Protein AF-A0A2N2G9S3-F1 (afdb_monomer)

Nearest PDB structures (foldseek):
  8fsr-assembly1_A  TM=6.087E-01  e=3.927E+00  Escherichia coli

Secondary structure (DSSP, 8-state):
-PPPP-----STTTTT-GGGG--HHHHHHHHHTT-HHHHHHHHHTTEEEETTEEEETTT-PPP-S-TTEEEETTEEEETTGGG--HHHHS--TTSSTTSTTHHHHHHH--

pLDDT: mean 87.17, std 10.55, range [46.16, 98.0]

Solvent-accessible surface area (backbone atoms only — not comparable to full-atom values): 6747 Å² total; per-residue (Å²): 134,83,80,82,68,67,80,82,36,75,41,64,60,54,40,74,28,64,72,83,64,50,48,71,71,41,55,53,48,34,59,74,71,65,39,53,75,58,54,50,56,56,57,78,49,42,68,40,79,62,87,93,42,57,21,20,71,85,77,66,46,61,74,84,49,27,91,49,57,45,80,54,95,93,30,37,45,54,81,50,64,94,74,46,36,61,73,66,67,70,57,54,59,28,73,44,86,58,30,90,46,20,66,58,48,60,65,67,74,106

Mean predicted aligned error: 5.81 Å

Foldseek 3Di:
DDDFDDDPLQCQVQFLQCVVVFDPVLVVVCVVVVVVVSVVVVVVQCWDDDDPATARPVPRHGRRGHPQWDDDPNGIDGVCVVSDGPVVVVDGALPDPSHPCVVVVVVVVD

Radius of gyration: 15.59 Å; Cα contacts (8 Å, |Δi|>4): 117; chains: 1; bounding box: 36×32×46 Å

Sequence (110 aa):
MEKPLSCLQCGKCCFVDFTAYAQQEDYDRWRAEKRHDILDMIEHRHLTWAGDRLISADTGETPRECPFLYNSENKWLCSIYGTRPAVCREYCPGSSELCPQFMIKRRVGT

Structure (mmCIF, N/CA/C/O backbone):
data_AF-A0A2N2G9S3-F1
#
_entry.id   AF-A0A2N2G9S3-F1
#
loop_
_atom_site.group_PDB
_atom_site.id
_atom_site.type_symbol
_atom_site.label_atom_id
_atom_site.label_alt_id
_atom_site.label_comp_id
_atom_site.label_asym_id
_atom_site.label_entity_id
_atom_site.label_seq_id
_atom_site.pdbx_PDB_ins_code
_atom_site.Cartn_x
_atom_site.Cartn_y
_atom_site.Cartn_z
_atom_site.occupancy
_atom_site.B_iso_or_equiv
_atom_site.auth_seq_id
_atom_site.auth_comp_id
_atom_site.auth_asym_id
_atom_site.auth_atom_id
_atom_site.pdbx_PDB_model_num
ATOM 1 N N . MET A 1 1 ? -13.614 -1.962 29.532 1.00 47.62 1 MET A N 1
ATOM 2 C CA . MET A 1 1 ? -13.352 -2.480 28.174 1.00 47.62 1 MET A CA 1
ATOM 3 C C . MET A 1 1 ? -12.772 -1.340 27.365 1.00 47.62 1 MET A C 1
ATOM 5 O O . MET A 1 1 ? -13.452 -0.338 27.176 1.00 47.62 1 MET A O 1
ATOM 9 N N . GLU A 1 2 ? -11.493 -1.427 27.022 1.00 62.84 2 GLU A N 1
ATOM 10 C CA . GLU A 1 2 ? -10.791 -0.361 26.307 1.00 62.84 2 GLU A CA 1
ATOM 11 C C . GLU A 1 2 ? -11.215 -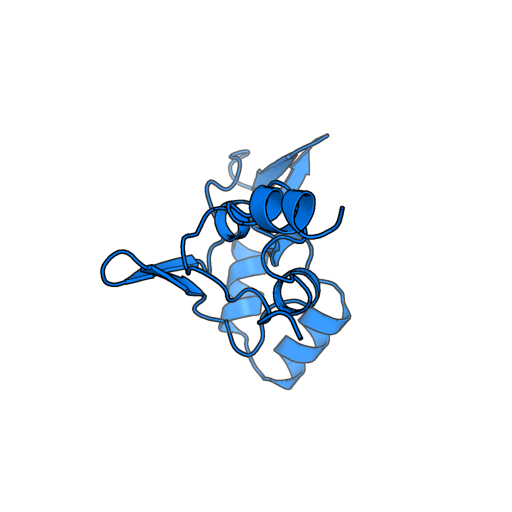0.332 24.841 1.00 62.84 2 GLU A C 1
ATOM 13 O O . GLU A 1 2 ? -11.423 -1.373 24.216 1.00 6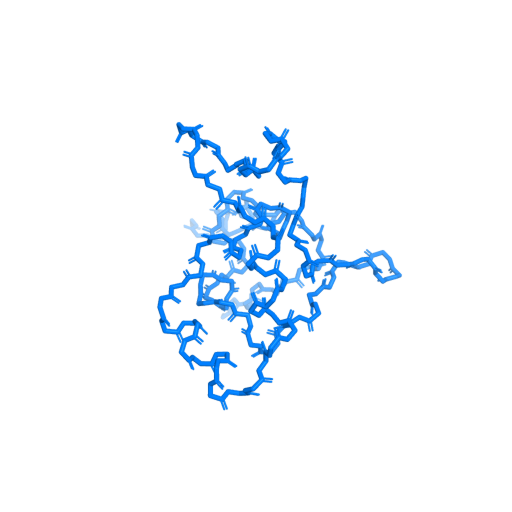2.84 2 GLU A O 1
ATOM 18 N N . LYS A 1 3 ? -11.383 0.873 24.294 1.00 73.88 3 LYS A N 1
ATOM 19 C CA . LYS A 1 3 ? -11.754 1.052 22.891 1.00 73.88 3 LYS A CA 1
ATOM 20 C C . LYS A 1 3 ? -10.545 0.701 22.011 1.00 73.88 3 LYS A C 1
ATOM 22 O O . LYS A 1 3 ? -9.468 1.247 22.255 1.00 73.88 3 LYS A O 1
ATOM 27 N N . PRO A 1 4 ? -10.697 -0.153 20.983 1.00 81.31 4 PRO A N 1
ATOM 28 C CA . PRO A 1 4 ? -9.592 -0.473 20.088 1.00 81.31 4 PRO A CA 1
ATOM 29 C C . PRO A 1 4 ? -9.109 0.786 19.358 1.00 81.31 4 PRO A C 1
ATOM 31 O O . PRO A 1 4 ? -9.916 1.600 18.896 1.00 81.31 4 PRO A O 1
ATOM 34 N N . LEU A 1 5 ? -7.786 0.942 19.257 1.00 90.12 5 LEU A N 1
ATOM 35 C CA . LEU A 1 5 ? -7.163 2.023 18.494 1.00 90.12 5 LEU A CA 1
ATOM 36 C C . LEU A 1 5 ? -7.516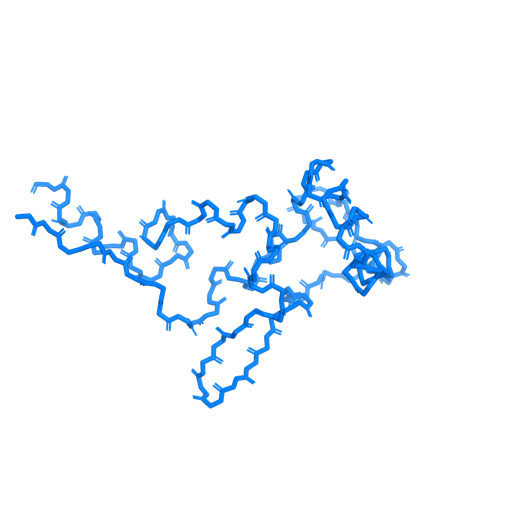 1.877 17.008 1.00 90.12 5 LEU A C 1
ATOM 38 O O . LEU A 1 5 ? -7.422 0.786 16.444 1.00 90.12 5 LEU A O 1
ATOM 42 N N . SER A 1 6 ? -7.884 2.980 16.360 1.00 92.62 6 SER A N 1
ATOM 43 C CA . SER A 1 6 ? -8.172 3.028 14.924 1.00 92.62 6 SER A CA 1
ATOM 44 C C . SER A 1 6 ? -7.027 3.683 14.150 1.00 92.62 6 SER A C 1
ATOM 46 O O . SER A 1 6 ? -6.219 4.431 14.700 1.00 92.62 6 SER A O 1
ATOM 48 N N . CYS A 1 7 ? -6.912 3.384 12.854 1.00 92.75 7 CYS A N 1
ATOM 49 C CA . CYS A 1 7 ? -5.915 4.033 12.004 1.00 92.75 7 CYS A CA 1
ATOM 50 C C . CYS A 1 7 ? -6.220 5.535 11.883 1.00 92.75 7 CYS A C 1
ATOM 52 O O . CYS A 1 7 ? -7.320 5.910 11.490 1.00 92.75 7 CYS A O 1
ATOM 54 N N . LEU A 1 8 ? -5.229 6.388 12.163 1.00 94.50 8 LEU A N 1
ATOM 55 C CA . LEU A 1 8 ? -5.359 7.848 12.039 1.00 94.50 8 LEU A CA 1
ATOM 56 C C . LEU A 1 8 ? -5.206 8.358 10.599 1.00 94.50 8 LEU A C 1
ATOM 58 O O . LEU A 1 8 ? -5.294 9.559 10.376 1.00 94.50 8 LEU A O 1
ATOM 62 N N . GLN A 1 9 ? -4.903 7.476 9.637 1.00 94.88 9 GLN A N 1
ATOM 63 C CA . GLN A 1 9 ? -4.638 7.847 8.239 1.00 94.88 9 GLN A CA 1
ATOM 64 C C . GLN A 1 9 ? -3.503 8.888 8.116 1.00 94.88 9 GLN A C 1
ATOM 66 O O . GLN A 1 9 ? -3.508 9.749 7.245 1.00 94.88 9 GLN A 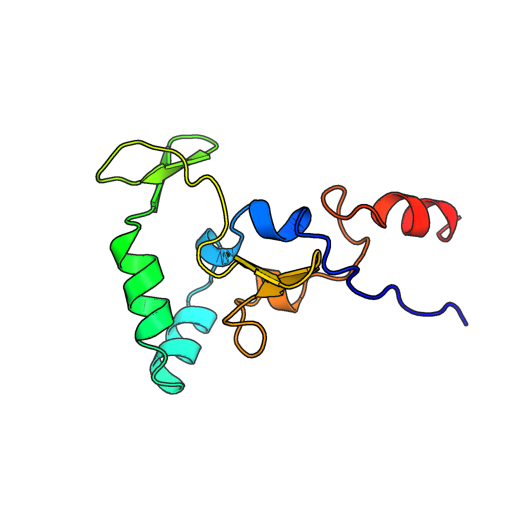O 1
ATOM 71 N N . CYS A 1 10 ? -2.510 8.808 9.010 1.00 94.31 10 CYS A N 1
ATOM 72 C CA . CYS A 1 10 ? -1.391 9.755 9.088 1.00 94.31 10 CYS A CA 1
ATOM 73 C C . CYS A 1 10 ? -0.227 9.452 8.127 1.00 94.31 10 CYS A C 1
ATOM 75 O O . CYS A 1 10 ? 0.735 10.211 8.086 1.00 94.31 10 CYS A O 1
ATOM 77 N N . GLY A 1 11 ? -0.265 8.323 7.413 1.00 91.75 11 GLY A N 1
ATOM 78 C CA . GLY A 1 11 ? 0.741 7.929 6.418 1.00 91.75 11 GLY A CA 1
ATOM 79 C C . GLY A 1 11 ? 2.049 7.364 6.981 1.00 91.75 11 GLY A C 1
ATOM 80 O O . GLY A 1 11 ? 2.654 6.528 6.325 1.00 91.75 11 GLY A O 1
ATOM 81 N N . LYS A 1 12 ? 2.454 7.726 8.209 1.00 91.50 12 LYS A N 1
ATOM 82 C CA . LYS A 1 12 ? 3.772 7.390 8.798 1.00 91.50 12 LYS A CA 1
ATOM 83 C C . LYS A 1 12 ? 4.209 5.930 8.633 1.00 91.50 12 LYS A C 1
ATOM 85 O O . LYS A 1 12 ? 5.296 5.681 8.131 1.00 91.50 12 LYS A O 1
ATOM 90 N N . CYS A 1 13 ? 3.368 4.969 9.016 1.00 91.06 13 CYS A N 1
ATOM 91 C CA . CYS A 1 13 ? 3.695 3.550 8.862 1.00 91.06 13 CYS A CA 1
ATOM 92 C C . CYS A 1 13 ? 3.568 3.043 7.414 1.00 91.06 13 CYS A C 1
ATOM 94 O O . CYS A 1 13 ? 4.191 2.047 7.074 1.00 91.06 13 CYS A O 1
ATOM 96 N N . CYS A 1 14 ? 2.800 3.716 6.554 1.00 90.81 14 CYS A N 1
ATOM 97 C CA . CYS A 1 14 ? 2.629 3.336 5.152 1.00 90.81 14 CYS A CA 1
ATOM 98 C C . CYS A 1 14 ? 3.784 3.812 4.255 1.00 90.81 14 CYS A C 1
ATOM 100 O O . CYS A 1 14 ? 3.989 3.228 3.196 1.00 90.81 14 CYS A O 1
ATOM 102 N N . PHE A 1 15 ? 4.546 4.837 4.660 1.00 88.69 15 PHE A N 1
ATOM 103 C CA . PHE A 1 15 ? 5.705 5.333 3.901 1.00 88.69 15 PHE A CA 1
ATOM 104 C C . PHE A 1 15 ? 6.850 4.320 3.791 1.00 88.69 15 PHE A C 1
ATOM 106 O O . PHE A 1 15 ? 7.611 4.384 2.837 1.00 88.69 15 PHE A O 1
ATOM 113 N N . VAL A 1 16 ? 6.935 3.359 4.718 1.00 82.38 16 VAL A N 1
ATOM 114 C CA . VAL A 1 16 ? 7.987 2.321 4.766 1.00 82.38 16 VAL A CA 1
ATOM 115 C C . VAL A 1 16 ? 7.892 1.318 3.602 1.00 82.38 16 VAL A C 1
ATOM 117 O O . VAL A 1 16 ? 8.745 0.456 3.454 1.00 82.38 16 VAL A O 1
ATOM 120 N N . ASP A 1 17 ? 6.870 1.437 2.753 1.00 81.38 17 ASP A N 1
ATOM 121 C CA . ASP A 1 17 ? 6.644 0.564 1.605 1.00 81.38 17 ASP A CA 1
ATOM 122 C C . ASP A 1 17 ? 6.642 -0.929 1.955 1.00 81.38 17 ASP A C 1
ATOM 124 O O . ASP A 1 17 ? 7.371 -1.757 1.409 1.00 81.38 17 ASP A O 1
ATOM 128 N N . PHE A 1 18 ? 5.727 -1.298 2.849 1.00 81.12 18 PHE A N 1
ATOM 129 C CA . PHE A 1 18 ? 5.508 -2.697 3.196 1.00 81.12 18 PHE A CA 1
ATOM 130 C C . PHE A 1 18 ? 5.052 -3.573 2.019 1.00 81.12 18 PHE A C 1
ATOM 132 O O . PHE A 1 18 ? 4.998 -4.791 2.168 1.00 81.12 18 PHE A O 1
ATOM 139 N N . THR A 1 19 ? 4.741 -3.003 0.847 1.00 80.88 19 THR A N 1
ATOM 140 C CA . THR A 1 19 ? 4.408 -3.821 -0.327 1.00 80.88 19 THR A CA 1
ATOM 141 C C . THR A 1 19 ? 5.590 -4.626 -0.841 1.00 80.88 19 THR A C 1
ATOM 143 O O . THR A 1 19 ? 5.385 -5.715 -1.365 1.00 80.88 19 THR A O 1
ATOM 146 N N . ALA A 1 20 ? 6.817 -4.188 -0.557 1.00 80.94 20 ALA A N 1
ATOM 147 C CA . ALA A 1 20 ? 8.014 -4.979 -0.813 1.00 80.94 20 ALA A CA 1
ATOM 148 C C . ALA A 1 20 ? 8.110 -6.267 0.034 1.00 80.94 20 ALA A C 1
ATOM 150 O O . ALA A 1 20 ? 8.925 -7.134 -0.262 1.00 80.94 20 ALA A O 1
ATOM 151 N N . TYR A 1 21 ? 7.273 -6.413 1.069 1.00 86.06 21 TYR A N 1
ATOM 152 C CA . TYR A 1 21 ? 7.174 -7.615 1.904 1.00 86.06 21 TYR A CA 1
ATOM 153 C C . TYR A 1 21 ? 5.932 -8.465 1.588 1.00 86.06 21 TYR A C 1
ATOM 155 O O . TYR A 1 21 ? 5.563 -9.331 2.387 1.00 86.06 21 TYR A O 1
ATOM 163 N N . ALA A 1 22 ? 5.262 -8.215 0.456 1.00 91.19 22 ALA A N 1
ATOM 164 C CA . ALA A 1 22 ? 4.174 -9.065 -0.017 1.00 91.19 22 ALA A CA 1
ATOM 165 C C . ALA A 1 22 ? 4.649 -10.522 -0.142 1.00 91.19 22 ALA A C 1
ATOM 167 O O . ALA A 1 22 ? 5.731 -10.789 -0.667 1.00 91.19 22 ALA A O 1
ATOM 168 N N . GLN A 1 23 ? 3.845 -11.452 0.369 1.00 92.81 23 GLN A N 1
ATOM 169 C CA . GLN A 1 23 ? 4.155 -12.885 0.343 1.00 92.81 23 GLN A CA 1
ATOM 170 C C . GLN A 1 23 ? 3.534 -13.553 -0.887 1.00 92.81 23 GLN A C 1
ATOM 172 O O . GLN A 1 23 ? 2.688 -12.957 -1.558 1.00 92.81 23 GLN A O 1
ATOM 177 N N . GLN A 1 24 ? 3.920 -14.796 -1.186 1.00 94.75 24 GLN A N 1
ATOM 178 C CA . GLN A 1 24 ? 3.405 -15.531 -2.350 1.00 94.75 24 GLN A CA 1
ATOM 179 C C . GLN A 1 24 ? 1.869 -15.595 -2.356 1.00 94.75 24 GLN A C 1
ATOM 181 O O . GLN A 1 24 ? 1.246 -15.411 -3.399 1.00 94.75 24 GLN A O 1
ATOM 186 N N . GLU A 1 25 ? 1.249 -15.732 -1.184 1.00 97.06 25 GLU A N 1
ATOM 187 C CA . GLU A 1 25 ? -0.204 -15.755 -1.014 1.00 97.06 25 GLU A CA 1
ATOM 188 C C . GLU A 1 25 ? -0.870 -14.420 -1.389 1.00 97.06 25 GLU A C 1
ATOM 190 O O . GLU A 1 25 ? -2.037 -14.390 -1.788 1.00 97.06 25 GLU A O 1
ATOM 195 N N . ASP A 1 26 ? -0.155 -13.298 -1.266 1.00 97.06 26 ASP A N 1
ATOM 196 C CA . ASP A 1 26 ? -0.629 -11.999 -1.742 1.00 97.06 26 ASP A CA 1
ATOM 197 C C . ASP A 1 26 ? -0.607 -11.938 -3.272 1.00 97.06 26 ASP A C 1
ATOM 199 O O . ASP A 1 26 ? -1.608 -11.543 -3.872 1.00 97.06 26 ASP A O 1
ATOM 203 N N . TYR A 1 27 ? 0.472 -12.411 -3.904 1.00 95.94 27 TYR A N 1
ATOM 204 C CA . TYR A 1 27 ? 0.570 -12.488 -5.365 1.00 95.94 27 TYR A CA 1
ATOM 205 C C . TYR A 1 27 ? -0.476 -13.429 -5.966 1.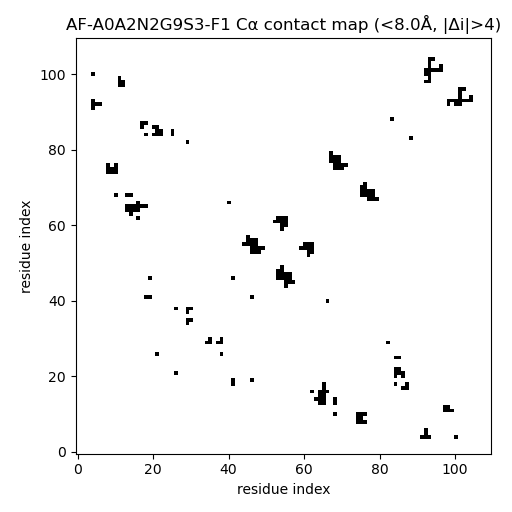00 95.94 27 TYR A C 1
ATOM 207 O O . TYR A 1 27 ? -1.140 -13.071 -6.942 1.00 95.94 27 TYR A O 1
ATOM 215 N N . ASP A 1 28 ? -0.661 -14.610 -5.378 1.00 97.75 28 ASP A N 1
ATOM 216 C CA . ASP A 1 28 ? -1.645 -15.589 -5.840 1.00 97.75 28 ASP A CA 1
ATOM 217 C C . ASP A 1 28 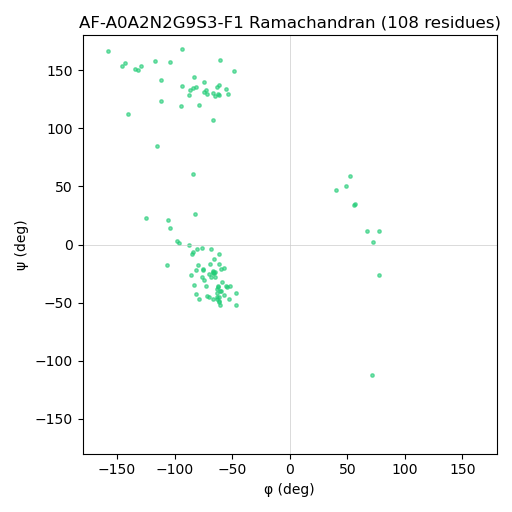? -3.068 -15.034 -5.724 1.00 97.75 28 ASP A C 1
ATOM 219 O O . ASP A 1 28 ? -3.867 -15.153 -6.659 1.00 97.75 28 ASP A O 1
ATOM 223 N N . ARG A 1 29 ? -3.366 -14.337 -4.619 1.00 97.69 29 ARG A N 1
ATOM 224 C CA . ARG A 1 29 ? -4.639 -13.632 -4.447 1.00 97.69 29 ARG A CA 1
ATOM 225 C C . ARG A 1 29 ? -4.826 -12.541 -5.499 1.00 97.69 29 ARG A C 1
ATOM 227 O O . ARG A 1 29 ? -5.879 -12.501 -6.128 1.00 97.69 29 ARG A O 1
ATOM 234 N N . TRP A 1 30 ? -3.836 -11.681 -5.738 1.00 97.81 30 TRP A N 1
ATOM 235 C CA . TRP A 1 30 ? -3.949 -10.617 -6.745 1.00 97.81 30 TRP A CA 1
ATOM 236 C C . TRP A 1 30 ? -4.132 -11.164 -8.162 1.00 97.81 30 TRP A C 1
ATOM 238 O O . TRP A 1 30 ? -4.913 -10.599 -8.930 1.00 97.81 30 TRP A O 1
ATOM 248 N N . ARG A 1 31 ? -3.500 -12.296 -8.501 1.00 97.88 31 ARG A N 1
ATOM 249 C CA . ARG A 1 31 ? -3.749 -13.010 -9.765 1.00 97.88 31 ARG A CA 1
ATOM 250 C C . ARG A 1 31 ? -5.189 -13.515 -9.852 1.00 97.88 31 ARG A C 1
ATOM 252 O O . ARG A 1 31 ? -5.845 -13.293 -10.867 1.00 97.88 31 ARG A O 1
ATOM 259 N N . ALA A 1 32 ? -5.701 -14.144 -8.793 1.00 98.00 32 ALA A N 1
ATOM 260 C CA . ALA A 1 32 ? -7.081 -14.631 -8.744 1.00 98.00 32 ALA A CA 1
ATOM 261 C C . ALA A 1 32 ? -8.115 -13.490 -8.834 1.00 98.00 32 ALA A C 1
ATOM 263 O O . ALA A 1 32 ? -9.128 -13.617 -9.522 1.00 98.00 32 ALA A O 1
ATOM 264 N N . GLU A 1 33 ? -7.831 -12.351 -8.200 1.00 97.56 33 GLU A N 1
ATOM 265 C CA . GLU A 1 33 ? -8.637 -11.124 -8.258 1.00 97.56 33 GLU A CA 1
ATOM 266 C C . GLU A 1 33 ? -8.464 -10.336 -9.571 1.00 97.56 33 GLU A C 1
ATOM 268 O O . GLU A 1 33 ? -9.131 -9.318 -9.762 1.00 97.56 33 GLU A O 1
ATOM 273 N N . LYS A 1 34 ? -7.584 -10.784 -10.480 1.00 97.75 34 LYS A N 1
ATOM 274 C CA . LYS A 1 34 ? -7.232 -10.103 -11.742 1.00 97.75 34 LYS A CA 1
ATOM 275 C C . LYS A 1 34 ? -6.723 -8.669 -11.540 1.00 97.75 34 LYS A C 1
ATOM 277 O O . LYS A 1 34 ? -6.961 -7.785 -12.364 1.00 97.75 34 LYS A O 1
ATOM 282 N N . ARG A 1 35 ? -6.001 -8.431 -10.442 1.00 97.38 35 ARG A N 1
ATOM 283 C CA . ARG A 1 35 ? -5.390 -7.143 -10.077 1.00 97.38 35 ARG A CA 1
ATOM 284 C C . ARG A 1 35 ? -4.035 -6.949 -10.751 1.00 97.38 35 ARG A C 1
ATOM 286 O O . ARG A 1 35 ? -3.005 -6.817 -10.093 1.00 97.38 35 ARG A O 1
ATOM 293 N N . HIS A 1 36 ? -4.050 -6.953 -12.083 1.00 95.56 36 HIS A N 1
ATOM 294 C CA . HIS A 1 36 ? -2.859 -6.708 -12.902 1.00 95.56 36 HIS A CA 1
ATOM 295 C C . HIS A 1 36 ? -2.242 -5.336 -12.610 1.00 95.56 36 HIS A C 1
ATOM 297 O O . HIS A 1 36 ? -1.030 -5.219 -12.558 1.00 95.56 36 HIS A O 1
ATOM 303 N N . ASP A 1 37 ? -3.062 -4.341 -12.262 1.00 95.06 37 ASP A N 1
ATOM 304 C CA . ASP A 1 37 ? -2.611 -3.014 -11.832 1.00 95.06 37 ASP A CA 1
ATOM 305 C C . ASP A 1 37 ? -1.633 -3.052 -10.643 1.00 95.06 37 ASP A C 1
ATOM 307 O O . ASP A 1 37 ? -0.699 -2.254 -10.579 1.00 95.06 37 ASP A O 1
ATOM 311 N N . ILE A 1 38 ? -1.828 -3.984 -9.706 1.00 95.06 38 ILE A N 1
ATOM 312 C CA . ILE A 1 38 ? -0.943 -4.162 -8.548 1.00 95.06 38 ILE A CA 1
ATOM 313 C C . ILE A 1 38 ? 0.320 -4.919 -8.955 1.00 95.06 38 ILE A C 1
ATOM 315 O O . ILE A 1 38 ? 1.421 -4.515 -8.584 1.00 95.06 38 ILE A O 1
ATOM 319 N N . LEU A 1 39 ? 0.148 -6.017 -9.696 1.00 94.31 39 LEU A N 1
ATOM 320 C CA . LEU A 1 39 ? 1.245 -6.882 -10.130 1.00 94.31 39 LEU A CA 1
ATOM 321 C C . LEU A 1 39 ? 2.231 -6.110 -11.009 1.00 94.31 39 LEU A C 1
ATOM 323 O O . LEU A 1 39 ? 3.420 -6.087 -10.700 1.00 94.31 39 LEU A O 1
ATOM 327 N N . ASP A 1 40 ? 1.717 -5.399 -12.011 1.00 92.56 40 ASP A N 1
ATOM 328 C CA . ASP A 1 40 ? 2.510 -4.586 -12.924 1.00 92.56 40 ASP A CA 1
ATOM 329 C C . ASP A 1 40 ? 3.236 -3.483 -12.146 1.00 92.56 40 ASP A C 1
ATOM 331 O O . ASP A 1 40 ? 4.431 -3.294 -12.333 1.00 92.56 40 ASP A O 1
ATOM 335 N N . MET A 1 41 ? 2.566 -2.784 -11.221 1.00 90.31 41 MET A N 1
ATOM 336 C CA . MET A 1 41 ? 3.205 -1.745 -10.400 1.00 90.31 41 MET A CA 1
ATOM 337 C C . MET A 1 41 ? 4.374 -2.286 -9.563 1.00 90.31 41 MET A C 1
ATOM 339 O O . MET A 1 41 ? 5.387 -1.605 -9.407 1.00 90.31 41 MET A O 1
ATOM 343 N N . ILE A 1 42 ? 4.246 -3.488 -8.997 1.00 88.00 42 ILE A N 1
ATOM 344 C CA . ILE A 1 42 ? 5.323 -4.107 -8.213 1.00 88.00 42 ILE A CA 1
ATOM 345 C C . ILE A 1 42 ? 6.475 -4.523 -9.131 1.00 88.00 42 ILE A C 1
ATOM 347 O O . ILE A 1 42 ? 7.629 -4.229 -8.815 1.00 88.00 42 ILE A O 1
ATOM 351 N N . GLU A 1 43 ? 6.163 -5.152 -10.265 1.00 85.56 43 GLU A N 1
ATOM 352 C CA . GLU A 1 43 ? 7.150 -5.578 -11.258 1.00 85.56 43 GLU A CA 1
ATOM 353 C C . GLU A 1 43 ? 7.932 -4.378 -11.803 1.00 85.56 43 GLU A C 1
ATOM 355 O O . GLU A 1 43 ? 9.145 -4.340 -11.655 1.00 85.56 43 GLU A O 1
ATOM 360 N N . HIS A 1 44 ? 7.260 -3.327 -12.281 1.00 84.31 44 HIS A N 1
ATOM 361 C CA . HIS A 1 44 ? 7.897 -2.140 -12.874 1.00 84.31 44 HIS A CA 1
ATOM 362 C C . HIS A 1 44 ? 8.846 -1.388 -11.935 1.00 84.31 44 HIS A C 1
ATOM 364 O O . HIS A 1 44 ? 9.680 -0.612 -12.395 1.00 84.31 44 HIS A O 1
ATOM 370 N N . ARG A 1 45 ? 8.718 -1.555 -10.615 1.00 79.88 45 ARG A N 1
ATOM 371 C CA . ARG A 1 45 ? 9.626 -0.897 -9.665 1.00 79.88 45 ARG A CA 1
ATOM 372 C C . ARG A 1 45 ? 10.961 -1.627 -9.528 1.00 79.88 45 ARG A C 1
ATOM 374 O O . ARG A 1 45 ? 11.903 -1.018 -9.016 1.00 79.88 45 ARG A O 1
ATOM 381 N N . HIS A 1 46 ? 11.033 -2.893 -9.958 1.00 78.88 46 HIS A N 1
ATOM 382 C CA . HIS A 1 46 ? 12.218 -3.755 -9.905 1.00 78.88 46 HIS A CA 1
ATOM 383 C C . HIS A 1 46 ? 13.005 -3.601 -8.593 1.00 78.88 46 HIS A C 1
ATOM 385 O O . HIS A 1 46 ? 14.220 -3.404 -8.594 1.00 78.88 46 HIS A O 1
ATOM 391 N N . LEU A 1 47 ? 12.312 -3.619 -7.448 1.00 80.81 47 LEU A N 1
ATOM 392 C CA . LEU A 1 47 ? 12.971 -3.422 -6.160 1.00 80.81 47 LEU A CA 1
ATOM 393 C C . LEU A 1 47 ? 13.763 -4.669 -5.756 1.00 80.81 47 LEU A C 1
ATOM 395 O O . LEU A 1 47 ? 13.236 -5.779 -5.745 1.00 80.81 47 LEU A O 1
ATOM 399 N N . THR A 1 48 ? 15.016 -4.467 -5.363 1.00 77.56 48 THR A N 1
ATOM 400 C CA . THR A 1 48 ? 15.919 -5.501 -4.854 1.00 77.56 48 THR A CA 1
ATOM 401 C C . THR A 1 48 ? 16.550 -5.072 -3.532 1.00 77.56 48 THR A C 1
ATOM 403 O O . THR A 1 48 ? 16.684 -3.881 -3.239 1.00 77.56 48 THR A O 1
ATOM 406 N N . TRP A 1 49 ? 16.936 -6.048 -2.713 1.00 77.44 49 TRP A N 1
ATOM 407 C CA . TRP A 1 49 ? 17.634 -5.809 -1.453 1.00 77.44 49 TRP A CA 1
ATOM 408 C C . TRP A 1 49 ? 19.116 -5.519 -1.706 1.00 77.44 49 TRP A C 1
ATOM 410 O O . TRP A 1 49 ? 19.849 -6.368 -2.211 1.00 77.44 49 TRP A O 1
ATOM 420 N N . ALA A 1 50 ? 19.575 -4.336 -1.301 1.00 79.75 50 ALA A N 1
ATOM 421 C CA . ALA A 1 50 ? 20.980 -3.943 -1.294 1.00 79.75 50 ALA A CA 1
ATOM 422 C C . ALA A 1 50 ? 21.446 -3.720 0.149 1.00 79.75 50 ALA A C 1
ATOM 424 O O . ALA A 1 50 ? 21.424 -2.602 0.670 1.00 79.75 50 ALA A O 1
ATOM 425 N N . GLY A 1 51 ? 21.852 -4.811 0.803 1.00 83.12 51 GLY A N 1
ATOM 426 C CA . GLY A 1 51 ? 22.181 -4.805 2.227 1.00 83.12 51 GLY A CA 1
ATOM 427 C C . GLY A 1 51 ? 20.921 -4.649 3.077 1.00 83.12 51 GLY A C 1
ATOM 428 O O . GLY A 1 51 ? 20.090 -5.551 3.117 1.00 83.12 51 GLY A O 1
ATOM 429 N N . ASP A 1 52 ? 20.787 -3.510 3.751 1.00 79.06 52 ASP A N 1
ATOM 430 C CA . ASP A 1 52 ? 19.712 -3.191 4.700 1.00 79.06 52 ASP A CA 1
ATOM 431 C C . ASP A 1 52 ? 18.568 -2.352 4.102 1.00 79.06 52 ASP A C 1
ATOM 433 O O . ASP A 1 52 ? 17.628 -1.988 4.809 1.00 79.06 52 ASP A O 1
ATOM 437 N N . ARG 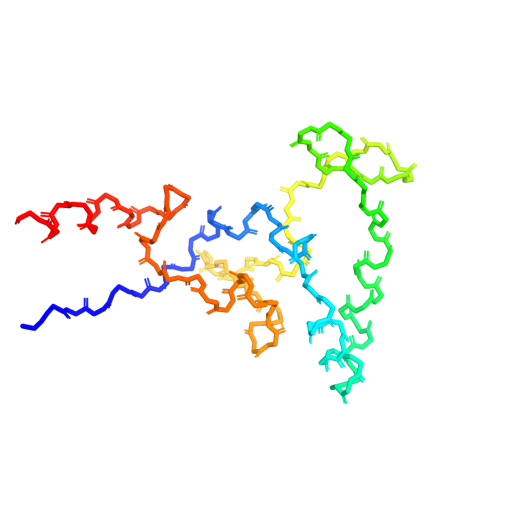A 1 53 ? 18.621 -2.048 2.801 1.00 76.88 53 ARG A N 1
ATOM 438 C CA . ARG A 1 53 ? 17.643 -1.195 2.110 1.00 76.88 53 ARG A CA 1
ATOM 439 C C . ARG A 1 53 ? 17.189 -1.779 0.782 1.00 76.88 53 ARG A C 1
ATOM 441 O O . ARG A 1 53 ? 17.944 -2.462 0.093 1.00 76.88 53 ARG A O 1
ATOM 448 N N . LEU A 1 54 ? 15.962 -1.439 0.403 1.00 78.19 54 LEU A N 1
ATOM 449 C CA . LEU A 1 54 ? 15.433 -1.685 -0.933 1.00 78.19 54 LEU A CA 1
ATOM 450 C C . LEU A 1 54 ? 15.908 -0.589 -1.887 1.00 78.19 54 LEU A C 1
ATOM 452 O O . LEU A 1 54 ? 15.852 0.595 -1.550 1.00 78.19 54 LEU A O 1
ATOM 456 N N . ILE A 1 55 ? 16.345 -0.986 -3.075 1.00 82.19 55 ILE A N 1
ATOM 457 C CA . ILE A 1 55 ? 16.682 -0.086 -4.181 1.00 82.19 55 ILE A CA 1
ATOM 458 C C . ILE A 1 55 ? 16.016 -0.583 -5.459 1.00 82.19 55 ILE A C 1
ATOM 460 O O . ILE A 1 55 ? 15.824 -1.786 -5.621 1.00 82.19 55 ILE A O 1
ATOM 464 N N . SER A 1 56 ? 15.681 0.315 -6.379 1.00 82.94 56 SER A N 1
ATOM 465 C CA . SER A 1 56 ? 15.351 -0.093 -7.745 1.00 82.94 56 SER A CA 1
ATOM 466 C C . SER A 1 56 ? 16.602 -0.660 -8.416 1.00 82.94 56 SER A C 1
ATOM 468 O O . SER A 1 56 ? 17.658 -0.028 -8.386 1.00 82.94 56 SER A O 1
ATOM 470 N N . ALA A 1 57 ? 16.499 -1.839 -9.023 1.00 80.88 57 ALA A N 1
ATOM 471 C CA . ALA A 1 57 ? 17.587 -2.448 -9.783 1.00 80.88 57 ALA A CA 1
ATOM 472 C C . ALA A 1 57 ? 17.929 -1.649 -11.053 1.00 80.88 57 ALA A C 1
ATOM 474 O O . ALA A 1 57 ? 19.067 -1.705 -11.513 1.00 80.88 57 ALA A O 1
ATOM 475 N N . ASP A 1 58 ? 16.972 -0.877 -11.579 1.00 83.06 58 ASP A N 1
ATOM 476 C CA . ASP A 1 58 ? 17.153 -0.095 -12.803 1.00 83.06 58 ASP A CA 1
ATOM 477 C C . ASP A 1 58 ? 17.877 1.230 -12.539 1.00 83.06 58 ASP A C 1
ATOM 479 O O . ASP A 1 58 ? 18.759 1.624 -13.301 1.00 83.06 58 ASP A O 1
ATOM 483 N N . THR A 1 59 ? 17.511 1.935 -11.461 1.00 82.38 59 THR A N 1
ATOM 484 C CA . THR A 1 59 ? 18.042 3.280 -11.161 1.00 82.38 59 THR A CA 1
ATOM 485 C C . THR A 1 59 ? 19.035 3.312 -10.001 1.00 82.38 59 THR A C 1
ATOM 487 O O . THR A 1 59 ? 19.763 4.290 -9.842 1.00 82.38 59 THR A O 1
ATOM 490 N N . GLY A 1 60 ? 19.064 2.276 -9.160 1.00 82.00 60 GLY A N 1
ATOM 491 C CA . GLY A 1 60 ? 19.817 2.254 -7.904 1.00 82.00 60 GLY A CA 1
ATOM 492 C C . GLY A 1 60 ? 19.222 3.134 -6.798 1.00 82.00 60 GLY A C 1
ATOM 493 O O . GLY A 1 60 ? 19.795 3.221 -5.710 1.00 82.00 60 GLY A O 1
ATOM 494 N N . GLU A 1 61 ? 18.085 3.793 -7.041 1.00 81.81 61 GLU A N 1
ATOM 495 C CA . GLU A 1 61 ? 17.468 4.699 -6.074 1.00 81.81 61 GLU A CA 1
ATOM 496 C C . GLU A 1 61 ? 16.609 3.950 -5.052 1.00 81.81 61 GLU A C 1
ATOM 498 O O . GLU A 1 61 ? 15.910 2.985 -5.368 1.00 81.81 61 GLU A O 1
ATOM 503 N N . THR A 1 62 ? 16.615 4.433 -3.810 1.00 77.62 62 THR A N 1
ATOM 504 C CA . THR A 1 62 ? 15.703 3.945 -2.773 1.00 77.62 62 THR A CA 1
ATOM 505 C C . THR A 1 62 ? 14.286 4.454 -3.043 1.00 77.62 62 THR A C 1
ATOM 507 O O . THR A 1 62 ? 14.114 5.665 -3.244 1.00 77.62 62 THR A O 1
ATOM 510 N N . PRO A 1 63 ? 13.257 3.595 -2.980 1.00 73.25 63 PRO A N 1
ATOM 511 C CA . PRO A 1 63 ? 11.883 4.048 -3.085 1.00 73.25 63 PRO A CA 1
ATOM 512 C C . PRO A 1 63 ? 11.562 5.006 -1.935 1.00 73.25 63 PRO A C 1
ATOM 514 O O . PRO A 1 63 ? 11.808 4.705 -0.769 1.00 73.25 63 PRO A O 1
ATOM 517 N N . ARG A 1 64 ? 11.025 6.184 -2.270 1.00 72.00 64 ARG A N 1
ATOM 518 C CA . ARG A 1 64 ? 10.713 7.220 -1.273 1.00 72.00 64 ARG A CA 1
ATOM 519 C C . ARG A 1 64 ? 9.468 6.889 -0.454 1.00 72.00 64 ARG A C 1
ATOM 521 O O . ARG A 1 64 ? 9.374 7.299 0.697 1.00 72.00 64 ARG A O 1
ATOM 528 N N . GLU A 1 65 ? 8.518 6.179 -1.058 1.00 80.12 65 GLU A N 1
ATOM 529 C CA . GLU A 1 65 ? 7.230 5.852 -0.454 1.00 80.12 65 GLU A CA 1
ATOM 530 C C . GLU A 1 65 ? 6.580 4.620 -1.097 1.00 80.12 65 GLU A C 1
ATOM 532 O O . GLU A 1 65 ? 6.984 4.160 -2.170 1.00 80.12 65 GLU A O 1
ATOM 537 N N . CYS A 1 66 ? 5.548 4.100 -0.427 1.00 89.12 66 CYS A N 1
ATOM 538 C CA . CYS A 1 66 ? 4.675 3.063 -0.963 1.00 89.12 66 CYS A CA 1
ATOM 539 C C . CYS A 1 66 ? 3.941 3.576 -2.215 1.00 89.12 66 CYS A C 1
ATOM 541 O O . CYS A 1 66 ? 3.270 4.604 -2.130 1.00 89.12 66 CYS A O 1
ATOM 543 N N . PRO A 1 67 ? 3.963 2.843 -3.342 1.00 89.56 67 PRO A N 1
ATOM 544 C CA . PRO A 1 67 ? 3.377 3.307 -4.603 1.00 89.56 67 PRO A CA 1
ATOM 545 C C . PRO A 1 67 ? 1.844 3.376 -4.572 1.00 89.56 67 PRO A C 1
ATOM 547 O O . PRO A 1 67 ? 1.223 4.024 -5.407 1.00 89.56 67 PRO A O 1
ATOM 550 N N . PHE A 1 68 ? 1.213 2.708 -3.605 1.00 93.31 68 PHE A N 1
ATOM 551 C CA . PHE A 1 68 ? -0.240 2.711 -3.432 1.00 93.31 68 PHE A CA 1
ATOM 552 C C . PHE A 1 68 ? -0.715 3.740 -2.402 1.00 93.31 68 PHE A C 1
ATOM 554 O O . PHE A 1 68 ? -1.909 3.792 -2.093 1.00 93.31 68 PHE A O 1
ATOM 561 N N . LEU A 1 69 ? 0.205 4.505 -1.814 1.00 94.50 69 LEU A N 1
ATOM 562 C CA . LEU A 1 69 ? -0.094 5.553 -0.849 1.00 94.50 69 LEU A CA 1
ATOM 563 C C . LEU A 1 69 ? -0.384 6.860 -1.591 1.00 94.50 69 LEU A C 1
ATOM 565 O O . LEU A 1 69 ? 0.368 7.258 -2.470 1.00 94.50 69 LEU A O 1
ATOM 569 N N . TYR A 1 70 ? -1.463 7.542 -1.224 1.00 94.31 70 TYR A N 1
ATOM 570 C CA . TYR A 1 70 ? -1.792 8.852 -1.782 1.00 94.31 70 TYR A CA 1
ATOM 571 C C . TYR A 1 70 ? -2.406 9.768 -0.726 1.00 94.31 70 TYR A C 1
ATOM 573 O O . TYR A 1 70 ? -2.956 9.307 0.279 1.00 94.31 70 TYR A O 1
ATOM 581 N N . ASN A 1 71 ? -2.302 11.077 -0.947 1.00 94.88 71 ASN A N 1
ATOM 582 C CA . ASN A 1 71 ? -2.910 12.085 -0.088 1.00 94.88 71 ASN A CA 1
ATOM 583 C C . ASN A 1 71 ? -4.295 12.486 -0.616 1.00 94.88 71 ASN A C 1
ATOM 585 O O . ASN A 1 71 ? -4.468 12.713 -1.810 1.00 94.88 71 ASN A O 1
ATOM 589 N N . SER A 1 72 ? -5.266 12.597 0.285 1.00 95.12 72 SER A N 1
ATOM 590 C CA . SER A 1 72 ? -6.606 13.117 0.025 1.00 95.12 72 SER A CA 1
ATOM 591 C C . SER A 1 72 ? -7.033 13.971 1.212 1.00 95.12 72 SER A C 1
ATOM 593 O O . SER A 1 72 ? -7.236 13.441 2.303 1.00 95.12 72 SER A O 1
ATOM 595 N N . GLU A 1 73 ? -7.169 15.284 1.016 1.00 92.31 73 GLU A N 1
ATOM 596 C CA . GLU A 1 73 ? -7.662 16.227 2.036 1.00 92.31 73 GLU A CA 1
ATOM 597 C C . GLU A 1 73 ? -6.965 16.076 3.407 1.00 92.31 73 GLU A C 1
ATOM 599 O O . GLU A 1 73 ? -7.608 15.942 4.449 1.00 92.31 73 GLU A O 1
ATOM 604 N N . ASN A 1 74 ? -5.626 16.065 3.418 1.00 90.69 74 ASN A N 1
ATOM 605 C CA . ASN A 1 74 ? -4.791 15.868 4.617 1.00 90.69 74 ASN A CA 1
ATOM 606 C C . ASN A 1 74 ? -4.866 14.472 5.262 1.00 90.69 74 ASN A C 1
ATOM 608 O O . ASN A 1 74 ? -4.339 14.271 6.360 1.00 90.69 74 ASN A O 1
ATOM 612 N N . LYS A 1 75 ? -5.464 13.488 4.588 1.00 94.56 75 LYS A N 1
ATOM 613 C CA . LYS A 1 75 ? -5.421 12.076 4.982 1.00 94.56 75 LYS A CA 1
ATOM 614 C C . LYS A 1 75 ? -4.604 11.273 3.987 1.00 94.56 75 LYS A C 1
ATOM 616 O O . LYS A 1 75 ? -4.702 11.463 2.781 1.00 94.56 75 LYS A O 1
ATOM 621 N N . TRP A 1 76 ? -3.833 10.328 4.499 1.00 96.06 76 TRP A N 1
ATOM 622 C CA . TRP A 1 76 ? -3.100 9.363 3.694 1.00 96.06 76 TRP A CA 1
ATOM 623 C C . TRP A 1 76 ? -3.917 8.085 3.540 1.00 96.06 76 TRP A C 1
ATOM 625 O O . TRP A 1 76 ? -4.260 7.423 4.527 1.00 96.06 76 TRP A O 1
ATOM 635 N N . LEU A 1 77 ? -4.236 7.752 2.294 1.00 95.19 77 LEU A N 1
ATOM 636 C CA . LEU A 1 77 ? -5.088 6.638 1.899 1.00 95.19 77 LEU A CA 1
ATOM 637 C C . LEU A 1 77 ? -4.295 5.623 1.075 1.00 95.19 77 LEU A C 1
ATOM 639 O O . LEU A 1 77 ? -3.261 5.939 0.497 1.00 95.19 77 LEU A O 1
ATOM 643 N N . CYS A 1 78 ? -4.789 4.388 1.034 1.00 94.75 78 CYS A N 1
ATOM 644 C CA . CYS A 1 78 ? -4.200 3.317 0.238 1.00 94.75 78 CYS A CA 1
ATOM 645 C C . CYS A 1 78 ? -5.149 2.962 -0.906 1.00 94.75 78 CYS A C 1
ATOM 647 O O . CYS A 1 78 ? -6.300 2.604 -0.651 1.00 94.75 78 CYS A O 1
ATOM 649 N N . SER A 1 79 ? -4.681 3.033 -2.151 1.00 95.50 79 SER A N 1
ATOM 650 C CA . SER A 1 79 ? -5.504 2.739 -3.336 1.00 95.50 79 SER A CA 1
ATOM 651 C C . SER A 1 79 ? -5.918 1.268 -3.410 1.00 95.50 79 SER A C 1
ATOM 653 O O . SER A 1 79 ? -6.955 0.938 -3.977 1.00 95.50 79 SER A O 1
ATOM 655 N N . ILE A 1 80 ? -5.165 0.384 -2.751 1.00 95.88 80 ILE A N 1
ATOM 656 C CA . ILE A 1 80 ? -5.434 -1.056 -2.691 1.00 95.88 80 ILE A CA 1
ATOM 657 C C . ILE A 1 80 ? -5.979 -1.504 -1.331 1.00 95.88 80 ILE A C 1
ATOM 659 O O . ILE A 1 80 ? -5.882 -2.684 -1.006 1.00 95.88 80 ILE A O 1
ATOM 663 N N . TYR A 1 81 ? -6.546 -0.598 -0.517 1.00 94.88 81 TYR A N 1
ATOM 664 C CA . TYR A 1 81 ? -6.869 -0.854 0.899 1.00 94.88 81 TYR A CA 1
ATOM 665 C C . TYR A 1 81 ? -7.581 -2.195 1.163 1.00 94.88 81 TYR A C 1
ATOM 667 O O . TYR A 1 81 ? -7.237 -2.886 2.126 1.00 94.88 81 TYR A O 1
ATOM 675 N N . GLY A 1 82 ? -8.535 -2.573 0.307 1.00 95.31 82 GLY A N 1
ATOM 676 C CA . GLY A 1 82 ? -9.312 -3.811 0.438 1.00 95.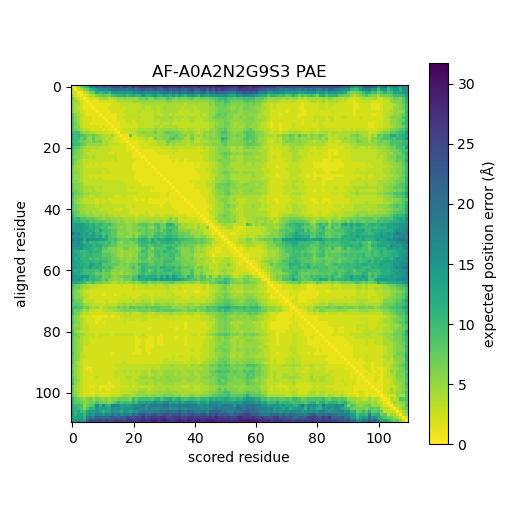31 82 GLY A CA 1
ATOM 677 C C . GLY A 1 82 ? -8.533 -5.106 0.176 1.00 95.31 82 GLY A C 1
ATOM 678 O O . GLY A 1 82 ? -8.884 -6.132 0.743 1.00 95.31 82 GLY A O 1
ATOM 679 N N . THR A 1 83 ? -7.455 -5.061 -0.612 1.00 96.25 83 THR A N 1
ATOM 680 C CA . THR A 1 83 ? -6.637 -6.240 -0.973 1.00 96.25 83 THR A CA 1
ATOM 681 C C . THR A 1 83 ? -5.153 -6.062 -0.633 1.00 96.25 83 THR A C 1
ATOM 683 O O . THR A 1 83 ? -4.267 -6.709 -1.193 1.00 96.25 83 THR A O 1
ATOM 686 N N . ARG A 1 84 ? -4.857 -5.169 0.320 1.00 95.62 84 ARG A N 1
ATOM 687 C CA . ARG A 1 84 ? -3.500 -4.945 0.837 1.00 95.62 84 ARG A CA 1
ATOM 688 C C . ARG A 1 84 ? -2.808 -6.267 1.197 1.00 95.62 84 ARG A C 1
ATOM 690 O O . ARG A 1 84 ? -3.495 -7.197 1.635 1.00 95.62 84 ARG A O 1
ATOM 697 N N . PRO A 1 85 ? -1.469 -6.330 1.076 1.00 95.62 85 PRO A N 1
ATOM 698 C CA . PRO A 1 85 ? -0.722 -7.520 1.455 1.00 95.62 85 PRO A CA 1
ATOM 699 C C . PRO A 1 85 ? -0.913 -7.841 2.941 1.00 95.62 85 PRO A C 1
ATOM 701 O O . PRO A 1 85 ? -1.272 -6.955 3.732 1.00 95.62 85 PRO A O 1
ATOM 704 N N . ALA A 1 86 ? -0.667 -9.093 3.325 1.00 95.81 86 ALA A N 1
ATOM 705 C CA . ALA A 1 86 ? -0.920 -9.595 4.678 1.00 95.81 86 ALA A CA 1
ATOM 706 C C . ALA A 1 86 ? -0.264 -8.717 5.759 1.00 95.81 86 ALA A C 1
ATOM 708 O O . ALA A 1 86 ? -0.955 -8.237 6.658 1.00 95.81 86 ALA A O 1
ATOM 709 N N . VAL A 1 87 ? 1.013 -8.363 5.573 1.00 93.81 87 VAL A N 1
ATOM 710 C CA . VAL A 1 87 ? 1.780 -7.466 6.461 1.00 93.81 87 VAL A CA 1
ATOM 711 C C . VAL A 1 87 ? 1.076 -6.128 6.740 1.00 93.81 87 VAL A C 1
ATOM 713 O O . VAL A 1 87 ? 1.113 -5.610 7.854 1.00 93.81 87 VAL A O 1
ATOM 716 N N . CYS A 1 88 ? 0.372 -5.574 5.749 1.00 94.06 88 CYS A N 1
ATOM 717 C CA . CYS A 1 88 ? -0.379 -4.324 5.877 1.00 94.06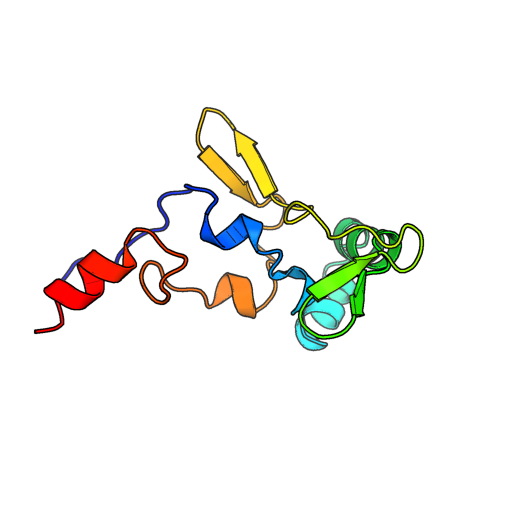 88 CYS A CA 1
ATOM 718 C C . CYS A 1 88 ? -1.771 -4.531 6.484 1.00 94.06 88 CYS A C 1
ATOM 720 O O . CYS A 1 88 ? -2.294 -3.639 7.158 1.00 94.06 88 CYS A O 1
ATOM 722 N N . ARG A 1 89 ? -2.416 -5.661 6.179 1.00 93.50 89 ARG A N 1
ATOM 723 C CA . ARG A 1 89 ? -3.768 -5.998 6.648 1.00 93.50 89 ARG A CA 1
ATOM 724 C C . ARG A 1 89 ? -3.773 -6.370 8.130 1.00 93.50 89 ARG A C 1
ATOM 726 O O . ARG A 1 89 ? -4.713 -6.015 8.832 1.00 93.50 89 ARG A O 1
ATOM 733 N N . GLU A 1 90 ? -2.717 -7.029 8.588 1.00 93.31 90 GLU A N 1
ATOM 734 C CA . GLU A 1 90 ? -2.532 -7.489 9.970 1.00 93.31 90 GLU A CA 1
ATOM 735 C C . GLU A 1 90 ? -1.937 -6.408 10.885 1.00 93.31 90 GLU A C 1
ATOM 737 O O . GLU A 1 90 ? -1.899 -6.556 12.107 1.00 93.31 90 GLU A O 1
ATOM 742 N N . TYR A 1 91 ? -1.504 -5.282 10.314 1.00 92.25 91 TYR A N 1
ATOM 743 C CA . TYR A 1 91 ? -0.966 -4.168 11.080 1.00 92.25 91 TYR A CA 1
ATOM 744 C C . TYR A 1 91 ? -2.039 -3.505 11.960 1.00 92.25 91 TYR A C 1
ATOM 746 O O . TYR A 1 91 ? -2.895 -2.750 11.489 1.00 92.25 91 TYR A O 1
ATOM 754 N N . CYS A 1 92 ? -1.948 -3.725 13.271 1.00 92.06 92 CYS A N 1
ATOM 755 C CA . CYS A 1 92 ? -2.811 -3.079 14.259 1.00 92.06 92 CYS A CA 1
ATOM 756 C C . CYS A 1 92 ? -2.290 -1.681 14.652 1.00 92.06 92 CYS A C 1
ATOM 758 O O . CYS A 1 92 ? -1.110 -1.537 14.974 1.00 92.06 92 CYS A O 1
ATOM 760 N N . PRO A 1 93 ? -3.140 -0.639 14.725 1.00 93.12 93 PRO A N 1
ATOM 761 C CA . PRO A 1 93 ? -2.722 0.670 15.221 1.00 93.12 93 PRO A CA 1
ATOM 762 C C . PRO A 1 93 ? -2.058 0.584 16.606 1.00 93.12 93 PRO A C 1
ATOM 764 O O . PRO A 1 93 ? -2.581 -0.036 17.530 1.00 93.12 93 PRO A O 1
ATOM 767 N N . GLY A 1 94 ? -0.878 1.194 16.740 1.00 92.25 94 GLY A N 1
ATOM 768 C CA . GLY A 1 94 ? -0.076 1.162 17.965 1.00 92.25 94 GLY A CA 1
ATOM 769 C C . GLY A 1 94 ? 0.697 -0.141 18.210 1.00 92.25 94 GLY A C 1
ATOM 770 O O . GLY A 1 94 ? 1.204 -0.324 19.311 1.00 92.25 94 GLY A O 1
ATOM 771 N N . SER A 1 95 ? 0.798 -1.051 17.235 1.00 91.12 95 SER A N 1
ATOM 772 C CA . SER A 1 95 ? 1.591 -2.289 17.357 1.00 91.12 95 SER A CA 1
ATOM 773 C C . SER A 1 95 ? 3.106 -2.088 17.240 1.00 91.12 95 SER A C 1
ATOM 775 O O . SER A 1 95 ? 3.860 -2.939 17.693 1.00 91.12 95 SER A O 1
ATOM 777 N N . SER A 1 96 ? 3.551 -0.981 16.641 1.00 90.94 96 SER A N 1
ATOM 778 C CA . SER A 1 96 ? 4.954 -0.706 16.308 1.00 90.94 96 SER A CA 1
ATOM 779 C C . SER A 1 96 ? 5.257 0.786 16.446 1.00 90.94 96 SER A C 1
ATOM 781 O O . SER A 1 96 ? 4.362 1.612 16.258 1.00 90.94 96 SER A O 1
ATOM 783 N N . GLU A 1 97 ? 6.520 1.128 16.715 1.00 91.50 97 GLU A N 1
ATOM 784 C CA . GLU A 1 97 ? 7.046 2.497 16.857 1.00 91.50 97 GLU A CA 1
ATOM 785 C C . GLU A 1 97 ? 6.809 3.394 15.633 1.00 91.50 97 GLU A C 1
ATOM 787 O O . GLU A 1 97 ? 6.773 4.617 15.754 1.00 91.50 97 GLU A O 1
ATOM 792 N N . LEU A 1 98 ? 6.550 2.800 14.465 1.00 90.81 98 LEU A N 1
ATOM 793 C CA . LEU A 1 98 ? 6.138 3.528 13.262 1.00 90.81 98 LEU A CA 1
ATOM 794 C C . LEU A 1 98 ? 4.758 4.193 13.414 1.00 90.81 98 LEU A C 1
ATOM 796 O O . LEU A 1 98 ? 4.442 5.165 12.722 1.00 90.81 98 LEU A O 1
ATOM 800 N N . CYS A 1 99 ? 3.909 3.671 14.304 1.00 93.81 99 CYS A N 1
ATOM 801 C CA . CYS A 1 99 ? 2.604 4.245 14.589 1.00 93.81 99 CYS A CA 1
ATOM 802 C C . CYS A 1 99 ? 2.720 5.310 15.689 1.00 93.81 99 CYS A C 1
ATOM 804 O O . CYS A 1 99 ? 3.151 4.994 16.799 1.00 93.81 99 CYS A O 1
ATOM 806 N N . PRO A 1 100 ? 2.199 6.535 15.483 1.00 92.50 100 PRO A N 1
ATOM 807 C CA . PRO A 1 100 ? 2.187 7.559 16.533 1.00 92.50 100 PRO A CA 1
ATOM 808 C C . PRO A 1 100 ? 1.380 7.150 17.778 1.00 92.50 100 PRO A C 1
ATOM 810 O O . PRO A 1 100 ? 1.550 7.733 18.844 1.00 92.50 100 PRO A O 1
ATOM 813 N N . GLN A 1 101 ? 0.518 6.133 17.668 1.00 92.81 101 GLN A N 1
ATOM 814 C CA . GLN A 1 101 ? -0.272 5.609 18.784 1.00 92.81 101 GLN A CA 1
ATOM 815 C C . GLN A 1 101 ? 0.457 4.526 19.602 1.00 92.81 101 GLN A C 1
ATOM 817 O O . GLN A 1 101 ? -0.096 4.041 20.587 1.00 92.81 101 GLN A O 1
ATOM 822 N N . PHE A 1 102 ? 1.695 4.152 19.250 1.00 90.25 102 PHE A N 1
ATOM 823 C CA . PHE A 1 102 ? 2.482 3.146 19.982 1.00 90.25 102 PHE A CA 1
ATOM 824 C C . PHE A 1 102 ? 2.668 3.506 21.461 1.00 90.25 102 PHE A C 1
ATOM 826 O O . PHE A 1 102 ? 2.454 2.684 22.352 1.00 90.25 102 PHE A O 1
ATOM 833 N N . MET A 1 103 ? 2.978 4.775 21.738 1.00 81.81 103 MET A N 1
ATOM 834 C CA . MET A 1 103 ? 3.177 5.263 23.105 1.00 81.81 103 MET A CA 1
ATOM 835 C C . MET A 1 103 ? 1.885 5.277 23.929 1.00 81.81 103 MET A C 1
ATOM 837 O O . MET A 1 103 ? 1.941 5.124 25.146 1.00 81.81 103 MET A O 1
ATOM 841 N N . ILE A 1 104 ? 0.723 5.419 23.281 1.00 77.44 104 ILE A N 1
ATOM 842 C CA . ILE A 1 104 ? -0.583 5.333 23.949 1.00 77.44 104 ILE A CA 1
ATOM 843 C C . ILE A 1 104 ? -0.796 3.900 24.438 1.00 77.44 104 ILE A C 1
ATOM 845 O O . ILE A 1 104 ? -1.090 3.694 25.611 1.00 77.44 104 ILE A O 1
ATOM 849 N N . LYS A 1 105 ? -0.540 2.905 23.579 1.00 65.94 105 LYS A N 1
ATOM 850 C CA . LYS A 1 105 ? -0.652 1.488 23.945 1.00 65.94 105 LYS A CA 1
ATOM 851 C C . LYS A 1 105 ? 0.296 1.106 25.090 1.00 65.94 105 LYS A C 1
ATOM 853 O O . LYS A 1 105 ? -0.116 0.396 26.000 1.00 65.94 105 LYS A O 1
ATOM 858 N N . ARG A 1 106 ? 1.533 1.622 25.096 1.00 65.19 106 ARG A N 1
ATOM 859 C CA . ARG A 1 106 ? 2.500 1.381 26.189 1.00 65.19 106 ARG A CA 1
ATOM 860 C C . ARG A 1 106 ? 2.045 1.925 27.544 1.00 65.19 106 ARG A C 1
ATOM 862 O O . ARG A 1 106 ? 2.335 1.303 28.553 1.00 65.19 106 ARG A O 1
ATOM 869 N N . ARG A 1 107 ? 1.362 3.073 27.573 1.00 62.00 107 ARG A N 1
ATOM 870 C CA . ARG A 1 107 ? 0.869 3.686 28.821 1.00 62.00 107 ARG A CA 1
ATOM 871 C C . ARG A 1 107 ? -0.370 2.997 29.381 1.00 62.00 107 ARG A C 1
ATOM 873 O O . ARG A 1 107 ? -0.590 3.055 30.578 1.00 62.00 107 ARG A O 1
ATOM 880 N N . VAL A 1 108 ? -1.173 2.396 28.508 1.00 62.50 108 VAL A N 1
ATOM 881 C CA . VAL A 1 108 ? -2.413 1.703 28.875 1.00 62.50 108 VAL A CA 1
ATOM 882 C C . VAL A 1 108 ? -2.143 0.244 29.275 1.00 62.50 108 VAL A C 1
ATOM 884 O O . VAL A 1 108 ? -2.858 -0.313 30.092 1.00 62.50 108 VAL A O 1
ATOM 887 N N . GLY A 1 109 ? -1.069 -0.367 28.764 1.00 57.97 109 GLY A N 1
ATOM 888 C CA . GLY A 1 109 ? -0.637 -1.719 29.137 1.00 57.97 109 GLY A CA 1
ATOM 889 C C . GLY A 1 109 ? 0.186 -1.829 30.431 1.00 57.97 109 GLY A C 1
ATOM 890 O O . GLY A 1 109 ? 0.996 -2.751 30.507 1.00 57.97 109 GLY A O 1
ATOM 891 N N . THR A 1 110 ? 0.039 -0.900 31.391 1.00 46.16 110 THR A N 1
ATOM 892 C CA . THR A 1 110 ? 0.658 -0.974 32.737 1.00 46.16 110 THR A CA 1
ATOM 893 C C . THR A 1 110 ? -0.413 -0.960 33.814 1.00 46.16 110 THR A C 1
ATOM 895 O O . THR A 1 110 ? -1.323 -0.112 33.698 1.00 46.16 110 THR A O 1
#